Protein AF-A0A2S6N218-F1 (afdb_monomer_lite)

Sequence (103 aa):
MKPYLISGVALVLLAGAAHAQVIGPGGPGGPGAPAGPVAPAGPVAAVGAPPAAPKPPPGKAAHFILQDGDAMVDVKCADDETMKTCADITLQILDKIVALPKP

pLDDT: mean 72.27, std 18.16, range [40.03, 96.0]

Organism: NCBI:txid333368

Structure (mmCIF, N/CA/C/O backbone):
data_AF-A0A2S6N218-F1
#
_entry.id   AF-A0A2S6N218-F1
#
loop_
_atom_site.group_PDB
_atom_site.id
_atom_site.type_symbol
_atom_site.label_atom_id
_atom_site.label_alt_id
_atom_site.label_comp_id
_atom_site.label_asym_id
_atom_site.label_entity_id
_atom_site.label_seq_id
_atom_site.pdbx_PDB_ins_code
_atom_site.Cartn_x
_atom_site.Cartn_y
_atom_site.Cartn_z
_atom_site.occupancy
_atom_site.B_iso_or_equiv
_atom_site.auth_seq_id
_atom_site.auth_comp_id
_atom_site.auth_asym_id
_atom_site.auth_atom_id
_atom_site.pdbx_PDB_model_num
ATOM 1 N N . MET A 1 1 ? -27.418 21.683 -0.627 1.00 40.03 1 MET A N 1
ATOM 2 C CA . MET A 1 1 ? -27.723 21.444 -2.054 1.00 40.03 1 MET A CA 1
ATOM 3 C C . MET A 1 1 ? -26.798 20.325 -2.518 1.00 40.03 1 MET A C 1
ATOM 5 O O . MET A 1 1 ? -25.596 20.541 -2.522 1.00 40.03 1 MET A O 1
ATOM 9 N N . LYS A 1 2 ? -27.313 19.110 -2.750 1.00 55.00 2 LYS A N 1
ATOM 10 C CA . LYS A 1 2 ? -26.555 18.023 -3.400 1.00 55.00 2 LYS A CA 1
ATOM 11 C C . LYS A 1 2 ? -26.668 18.186 -4.918 1.00 55.00 2 LYS A C 1
ATOM 13 O O . LYS A 1 2 ? -27.671 18.730 -5.376 1.00 55.00 2 LYS A O 1
ATOM 18 N N . PRO A 1 3 ? -25.699 17.662 -5.674 1.00 57.94 3 PRO A N 1
ATOM 19 C CA . PRO A 1 3 ? -26.075 16.466 -6.422 1.00 57.94 3 PRO A CA 1
ATOM 20 C C . PRO A 1 3 ? -25.056 15.326 -6.336 1.00 57.94 3 PRO A C 1
ATOM 22 O O . PRO A 1 3 ? -23.848 15.504 -6.444 1.00 57.94 3 PRO A O 1
ATOM 25 N N . TYR A 1 4 ? -25.633 14.143 -6.148 1.00 62.19 4 TYR A N 1
ATOM 26 C CA . TYR A 1 4 ? -25.048 12.821 -6.286 1.00 62.19 4 TYR A CA 1
ATOM 27 C C . TYR A 1 4 ? -24.947 12.450 -7.776 1.00 62.19 4 TYR A C 1
ATOM 29 O O . TYR A 1 4 ? -25.929 12.605 -8.497 1.00 62.19 4 TYR A O 1
ATOM 37 N N . LEU A 1 5 ? -23.810 11.900 -8.204 1.00 59.69 5 LEU A N 1
ATOM 38 C CA . LEU A 1 5 ? -23.603 11.167 -9.466 1.00 59.69 5 LEU A CA 1
ATOM 39 C C . LEU A 1 5 ? -22.576 10.065 -9.134 1.00 59.69 5 LEU A C 1
ATOM 41 O O . LEU A 1 5 ? -21.406 10.370 -8.952 1.00 59.69 5 LEU A O 1
ATOM 45 N N . ILE A 1 6 ? -22.945 8.863 -8.684 1.00 66.69 6 ILE A N 1
ATOM 46 C CA . ILE A 1 6 ? -23.474 7.697 -9.420 1.00 66.69 6 ILE A CA 1
ATOM 47 C C . ILE A 1 6 ? -22.714 7.395 -10.723 1.00 66.69 6 ILE A C 1
ATOM 49 O O . ILE A 1 6 ? -23.070 7.889 -11.786 1.00 66.69 6 ILE A O 1
ATOM 53 N N . SER A 1 7 ? -21.695 6.541 -10.627 1.00 58.16 7 SER A N 1
ATOM 54 C CA . SER A 1 7 ? -21.180 5.664 -11.692 1.00 58.16 7 SER A CA 1
ATOM 55 C C . SER A 1 7 ? -20.211 4.702 -10.992 1.00 58.16 7 SER A C 1
ATOM 57 O O . SER A 1 7 ? -19.305 5.167 -10.316 1.00 58.16 7 SER A O 1
ATOM 59 N N . GLY A 1 8 ? -20.325 3.381 -10.946 1.00 60.66 8 GLY A N 1
ATOM 60 C CA . GLY A 1 8 ? -21.070 2.387 -11.703 1.00 60.66 8 GLY A CA 1
ATOM 61 C C . GLY A 1 8 ? -20.221 1.118 -11.563 1.00 60.66 8 GLY A C 1
ATOM 62 O O . GLY A 1 8 ? -19.186 1.004 -12.209 1.00 60.66 8 GLY A O 1
ATOM 63 N N . VAL A 1 9 ? -20.567 0.229 -10.627 1.00 62.41 9 VAL A N 1
ATOM 64 C CA . VAL A 1 9 ? -19.810 -1.005 -10.346 1.00 62.41 9 VAL A CA 1
ATOM 65 C C . VAL A 1 9 ? -20.167 -2.057 -11.393 1.00 62.41 9 VAL A C 1
ATOM 67 O O . VAL A 1 9 ? -21.335 -2.412 -11.523 1.00 62.41 9 VAL A O 1
ATOM 70 N N . ALA A 1 10 ? -19.170 -2.597 -12.092 1.00 61.22 10 ALA A N 1
ATOM 71 C CA . ALA A 1 10 ? -19.314 -3.811 -12.893 1.00 61.22 10 ALA A CA 1
ATOM 72 C C . ALA A 1 10 ? -18.253 -4.830 -12.455 1.00 61.22 10 ALA A C 1
ATOM 74 O O . ALA A 1 10 ? -17.143 -4.869 -12.981 1.00 61.22 10 ALA A O 1
ATOM 75 N N . LEU A 1 11 ? -18.596 -5.632 -11.444 1.00 62.06 11 LEU A N 1
ATOM 76 C CA . LEU A 1 11 ? -17.795 -6.767 -10.993 1.00 62.06 11 LEU A CA 1
ATOM 77 C C . LEU A 1 11 ? -18.254 -8.009 -11.771 1.00 62.06 11 LEU A C 1
ATOM 79 O O . LEU A 1 11 ? -19.332 -8.540 -11.512 1.00 62.06 11 LEU A O 1
ATOM 83 N N . VAL A 1 12 ? -17.469 -8.453 -12.754 1.00 69.81 12 VAL A N 1
ATOM 84 C CA . VAL A 1 12 ? -17.764 -9.684 -13.500 1.00 69.81 12 VAL A CA 1
ATOM 85 C C . VAL A 1 12 ? -17.126 -10.864 -12.765 1.00 69.81 12 VAL A C 1
ATOM 87 O O . VAL A 1 12 ? -15.915 -11.061 -12.806 1.00 69.81 12 VAL A O 1
ATOM 90 N N . LEU A 1 13 ? -17.961 -11.642 -12.077 1.00 66.81 13 LEU A N 1
ATOM 91 C CA . LEU A 1 13 ? -17.622 -12.945 -11.506 1.00 66.81 13 LEU A CA 1
ATOM 92 C C . LEU A 1 13 ? -17.754 -14.012 -12.600 1.00 66.81 13 LEU A C 1
ATOM 94 O O . LEU A 1 13 ? -18.859 -14.257 -13.079 1.00 66.81 13 LEU A O 1
ATOM 98 N N . LEU A 1 14 ? -16.657 -14.679 -12.971 1.00 66.75 14 LEU A N 1
ATOM 99 C CA . LEU A 1 14 ? -16.730 -15.929 -13.731 1.00 66.75 14 LEU A CA 1
ATOM 100 C C . LEU A 1 14 ? -16.537 -17.117 -12.789 1.00 66.75 14 LEU A C 1
ATOM 102 O O . LEU A 1 14 ? -15.447 -17.355 -12.273 1.00 66.75 14 LEU A O 1
ATOM 106 N N . ALA A 1 15 ? -17.626 -17.858 -12.592 1.00 61.91 15 ALA A N 1
ATOM 107 C CA . ALA A 1 15 ? -17.660 -19.134 -11.901 1.00 61.91 15 ALA A CA 1
ATOM 108 C C . ALA A 1 15 ? -17.677 -20.297 -12.908 1.00 61.91 15 ALA A C 1
ATOM 110 O O . ALA A 1 15 ? -18.476 -20.297 -13.836 1.00 61.91 15 ALA A O 1
ATOM 111 N N . GLY A 1 16 ? -16.819 -21.288 -12.648 1.00 59.28 16 GLY A N 1
ATOM 112 C CA . GLY A 1 16 ? -17.122 -22.724 -12.671 1.00 59.28 16 GLY A CA 1
ATOM 113 C C . GLY A 1 16 ? -17.542 -23.419 -13.973 1.00 59.28 16 GLY A C 1
ATOM 114 O O . GLY A 1 16 ? -18.607 -23.166 -14.519 1.00 59.28 16 GLY A O 1
ATOM 115 N N . ALA A 1 17 ? -16.808 -24.482 -14.318 1.00 57.38 17 ALA A N 1
ATOM 116 C CA . ALA A 1 17 ? -17.420 -25.724 -14.792 1.00 57.38 17 ALA A CA 1
ATOM 117 C C . ALA A 1 17 ? -16.543 -26.923 -14.399 1.00 57.38 17 ALA A C 1
ATOM 119 O O . ALA A 1 17 ? -15.452 -27.134 -14.927 1.00 57.38 17 ALA A O 1
ATOM 120 N N . ALA A 1 18 ? -17.039 -27.696 -13.434 1.00 58.22 18 ALA A N 1
ATOM 121 C CA . ALA A 1 18 ? -16.597 -29.053 -13.176 1.00 58.22 18 ALA A CA 1
ATOM 122 C C . ALA A 1 18 ? -17.125 -29.960 -14.296 1.00 58.22 18 ALA A C 1
ATOM 124 O O . ALA A 1 18 ? -18.310 -29.907 -14.620 1.00 58.22 18 ALA A O 1
ATOM 125 N N . HIS A 1 19 ? -16.276 -30.828 -14.842 1.00 48.97 19 HIS A N 1
ATOM 126 C CA . HIS A 1 19 ? -16.726 -31.922 -15.698 1.00 48.97 19 HIS A CA 1
ATOM 127 C C . HIS A 1 19 ? -16.277 -33.250 -15.101 1.00 48.97 19 HIS A C 1
ATOM 129 O O . HIS A 1 19 ? -15.115 -33.638 -15.186 1.00 48.97 19 HIS A O 1
ATOM 135 N N . ALA A 1 20 ? -17.238 -33.947 -14.497 1.00 51.31 20 ALA A N 1
ATOM 136 C CA . ALA A 1 20 ? -17.181 -35.387 -14.339 1.00 51.31 20 ALA A CA 1
ATOM 137 C C . ALA A 1 20 ? -17.436 -36.027 -15.711 1.00 51.31 20 ALA A C 1
ATOM 139 O O . ALA A 1 20 ? -18.386 -35.651 -16.394 1.00 51.31 20 ALA A O 1
ATOM 140 N N . GLN A 1 21 ? -16.614 -36.998 -16.106 1.00 53.38 21 GLN A N 1
ATOM 141 C CA . GLN A 1 21 ? -16.942 -37.905 -17.203 1.00 53.38 21 GLN A CA 1
ATOM 142 C C . GLN A 1 21 ? -16.910 -39.327 -16.651 1.00 53.38 21 GLN A C 1
ATOM 144 O O . GLN A 1 21 ? -15.856 -39.913 -16.415 1.00 53.38 21 GLN A O 1
ATOM 149 N N . VAL A 1 22 ? -18.112 -39.838 -16.397 1.00 52.72 22 VAL A N 1
ATOM 150 C CA . VAL A 1 22 ? -18.405 -41.260 -16.251 1.00 52.72 22 VAL A CA 1
ATOM 151 C C . VAL A 1 22 ? -18.337 -41.872 -17.647 1.00 52.72 22 VAL A C 1
ATOM 153 O O . VAL A 1 22 ? -19.157 -41.527 -18.493 1.00 52.72 22 VAL A O 1
ATOM 156 N N . ILE A 1 23 ? -17.407 -42.798 -17.885 1.00 52.94 23 ILE A N 1
ATOM 157 C CA . ILE A 1 23 ? -17.509 -43.772 -18.980 1.00 52.94 23 ILE A CA 1
ATOM 158 C C . ILE A 1 23 ? -17.131 -45.141 -18.412 1.00 52.94 23 ILE A C 1
ATOM 160 O O . ILE A 1 23 ? -16.014 -45.356 -17.950 1.00 52.94 23 ILE A O 1
ATOM 164 N N . GLY A 1 24 ? -18.134 -46.022 -18.379 1.00 48.88 24 GLY A N 1
ATOM 165 C CA . GLY A 1 24 ? -1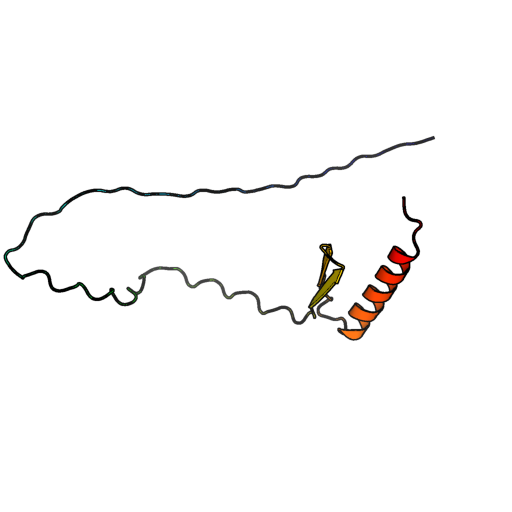8.052 -47.413 -17.947 1.00 48.88 24 GLY A CA 1
ATOM 166 C C . GLY A 1 24 ? -17.486 -48.357 -19.025 1.00 48.88 24 GLY A C 1
ATOM 167 O O . GLY A 1 24 ? -16.620 -47.958 -19.797 1.00 48.88 24 GLY A O 1
ATOM 168 N N . PRO A 1 25 ? -17.894 -49.637 -19.045 1.00 55.19 25 PRO A N 1
ATOM 169 C CA . PRO A 1 25 ? -16.970 -50.744 -18.821 1.00 55.19 25 PRO A CA 1
ATOM 170 C C . PRO A 1 25 ? -16.497 -51.463 -20.098 1.00 55.19 25 PRO A C 1
ATOM 172 O O . PRO A 1 25 ? -17.273 -51.684 -21.018 1.00 55.19 25 PRO A O 1
ATOM 175 N N . GLY A 1 26 ? -15.249 -51.946 -20.051 1.00 49.72 26 GLY A N 1
ATOM 176 C CA . GLY A 1 26 ? -14.845 -53.267 -20.559 1.00 49.72 26 GLY A CA 1
ATOM 177 C C . GLY A 1 26 ? -14.689 -53.459 -22.074 1.00 49.72 26 GLY A C 1
ATOM 178 O O . GLY A 1 26 ? -15.660 -53.709 -22.778 1.00 49.72 26 GLY A O 1
ATOM 179 N N . GLY A 1 27 ? -13.436 -53.485 -22.546 1.00 41.75 27 GLY A N 1
ATOM 180 C CA . GLY A 1 27 ? -13.036 -54.082 -23.832 1.00 41.75 27 GLY A CA 1
ATOM 181 C C . GLY A 1 27 ? -12.499 -55.521 -23.673 1.00 41.75 27 GLY A C 1
ATOM 182 O O . GLY A 1 27 ? -12.132 -55.901 -22.560 1.00 41.75 27 GLY A O 1
ATOM 183 N N . PRO A 1 28 ? -12.464 -56.335 -24.750 1.00 46.28 28 PRO A N 1
ATOM 184 C CA . PRO A 1 28 ? -12.464 -57.801 -24.699 1.00 46.28 28 PRO A CA 1
ATOM 185 C C . PRO A 1 28 ? -11.112 -58.409 -24.302 1.00 46.28 28 PRO A C 1
ATOM 187 O O . PRO A 1 28 ? -10.051 -57.909 -24.667 1.00 46.28 28 PRO A O 1
ATOM 190 N N . GLY A 1 29 ? -11.188 -59.514 -23.557 1.00 46.50 29 GLY A N 1
ATOM 191 C CA . GLY A 1 29 ? -10.065 -60.164 -22.890 1.00 46.50 29 GLY A CA 1
ATOM 192 C C . GLY A 1 29 ? -9.022 -60.819 -23.798 1.00 46.50 29 GLY A C 1
ATOM 193 O O . GLY A 1 29 ? -9.330 -61.384 -24.846 1.00 46.50 29 GLY A O 1
ATOM 194 N N . GLY A 1 30 ? -7.781 -60.800 -23.307 1.00 40.22 30 GLY A N 1
ATOM 195 C CA . GLY A 1 30 ? -6.694 -61.688 -23.716 1.00 40.22 30 GLY A CA 1
ATOM 196 C C . GLY A 1 30 ? -6.333 -62.661 -22.576 1.00 40.22 30 GLY A C 1
ATOM 197 O O . GLY A 1 30 ? -6.551 -62.322 -21.409 1.00 40.22 30 GLY A O 1
ATOM 198 N N . PRO A 1 31 ? -5.818 -63.874 -22.863 1.00 42.25 31 PRO A N 1
ATOM 199 C CA . PRO A 1 31 ? -5.665 -64.927 -21.861 1.00 42.25 31 PRO A CA 1
ATOM 200 C C . PRO A 1 31 ? -4.469 -64.696 -20.926 1.00 42.25 31 PRO A C 1
ATOM 202 O O . PRO A 1 31 ? -3.333 -64.605 -21.376 1.00 42.25 31 PRO A O 1
ATOM 205 N N . GLY A 1 32 ? -4.745 -64.716 -19.620 1.00 49.41 32 GLY A N 1
ATOM 206 C CA . GLY A 1 32 ? -3.867 -65.309 -18.608 1.00 49.41 32 GLY A CA 1
ATOM 207 C C . GLY A 1 32 ? -2.574 -64.571 -18.250 1.00 49.41 32 GLY A C 1
ATOM 208 O O . GLY A 1 32 ? -1.494 -64.977 -18.662 1.00 49.41 32 GLY A O 1
ATOM 209 N N . ALA A 1 33 ? -2.666 -63.613 -17.328 1.00 43.47 33 ALA A N 1
ATOM 210 C CA . ALA A 1 33 ? -1.606 -63.357 -16.352 1.00 43.47 33 ALA A CA 1
ATOM 211 C C . ALA A 1 33 ? -2.254 -62.925 -15.019 1.00 43.47 33 ALA A C 1
ATOM 213 O O . ALA A 1 33 ? -3.152 -62.081 -15.044 1.00 43.47 33 ALA A O 1
ATOM 214 N N . PRO A 1 34 ? -1.881 -63.510 -13.863 1.00 47.50 34 PRO A N 1
ATOM 215 C CA . PRO A 1 34 ? -2.441 -63.113 -12.575 1.00 47.50 34 PRO A CA 1
ATOM 216 C C . PRO A 1 34 ? -2.114 -61.644 -12.279 1.00 47.50 34 PRO A C 1
ATOM 218 O O . PRO A 1 34 ? -1.001 -61.181 -12.526 1.00 47.50 34 PRO A O 1
ATOM 221 N N . ALA A 1 35 ? -3.109 -60.924 -11.758 1.00 52.38 35 ALA A N 1
ATOM 222 C CA . ALA A 1 35 ? -3.027 -59.516 -11.397 1.00 52.38 35 ALA A CA 1
ATOM 223 C C . ALA A 1 35 ? -1.968 -59.291 -10.305 1.00 52.38 35 ALA A C 1
ATOM 225 O O . ALA A 1 35 ? -2.240 -59.422 -9.112 1.00 52.38 35 ALA A O 1
ATOM 226 N N . GLY A 1 36 ? -0.747 -58.956 -10.718 1.00 49.12 36 GLY A N 1
ATOM 227 C CA . GLY A 1 36 ? 0.210 -58.291 -9.842 1.00 49.12 36 GLY A CA 1
ATOM 228 C C . GLY A 1 36 ? -0.281 -56.872 -9.520 1.00 49.12 36 GLY A C 1
ATOM 229 O O . GLY A 1 36 ? -0.992 -56.283 -10.340 1.00 49.12 36 GLY A O 1
ATOM 230 N N . PRO A 1 37 ? 0.070 -56.297 -8.354 1.00 51.81 37 PRO A N 1
ATOM 231 C CA . PRO A 1 37 ? -0.235 -54.905 -8.052 1.00 51.81 37 PRO A CA 1
ATOM 232 C C . PRO A 1 37 ? 0.334 -54.019 -9.160 1.00 51.81 37 PRO A C 1
ATOM 234 O O . PRO A 1 37 ? 1.541 -54.016 -9.405 1.00 51.81 37 PRO A O 1
ATOM 237 N N . VAL A 1 38 ? -0.542 -53.304 -9.861 1.00 55.56 38 VAL A N 1
ATOM 238 C CA . VAL A 1 38 ? -0.142 -52.352 -10.895 1.00 55.56 38 VAL A CA 1
ATOM 239 C C . VAL A 1 38 ? 0.668 -51.265 -10.193 1.00 55.56 38 VAL A C 1
ATOM 241 O O . VAL A 1 38 ? 0.137 -50.538 -9.354 1.00 55.56 38 VAL A O 1
ATOM 244 N N . ALA A 1 39 ? 1.968 -51.191 -10.476 1.00 55.94 39 ALA A N 1
ATOM 245 C CA . ALA A 1 39 ? 2.792 -50.078 -10.023 1.00 55.94 39 ALA A CA 1
ATOM 246 C C . ALA A 1 39 ? 2.162 -48.764 -10.525 1.00 55.94 39 ALA A C 1
ATOM 248 O O . ALA A 1 39 ? 1.637 -48.751 -11.645 1.00 55.94 39 ALA A O 1
ATOM 249 N N . PRO A 1 40 ? 2.179 -47.664 -9.746 1.00 53.59 40 PRO A N 1
ATOM 250 C CA . PRO A 1 40 ? 1.679 -46.390 -10.238 1.00 53.59 40 PRO A CA 1
ATOM 251 C C . PRO A 1 40 ? 2.424 -46.045 -11.527 1.00 53.59 40 PRO A C 1
ATOM 253 O O . PRO A 1 40 ? 3.655 -46.003 -11.555 1.00 53.59 40 PRO A O 1
ATOM 256 N N . ALA A 1 41 ? 1.656 -45.873 -12.604 1.00 54.66 41 ALA A N 1
ATOM 257 C CA . ALA A 1 41 ? 2.174 -45.474 -13.897 1.00 54.66 41 ALA A CA 1
ATOM 258 C C . ALA A 1 41 ? 3.022 -44.211 -13.703 1.00 54.66 41 ALA A C 1
ATOM 260 O O . ALA A 1 41 ? 2.539 -43.201 -13.187 1.00 54.66 41 ALA A O 1
ATOM 261 N N . GLY A 1 42 ? 4.300 -44.291 -14.080 1.00 53.19 42 GLY A N 1
ATOM 262 C CA . GLY A 1 42 ? 5.160 -43.117 -14.169 1.00 53.19 42 GLY A CA 1
ATOM 263 C C . GLY A 1 42 ? 4.524 -42.058 -15.077 1.00 53.19 42 GLY A C 1
ATOM 264 O O . GLY A 1 42 ? 3.621 -42.381 -15.854 1.00 53.19 42 GLY A O 1
ATOM 265 N N . PRO A 1 43 ? 4.956 -40.792 -14.985 1.00 55.09 43 PRO A N 1
ATOM 266 C CA . PRO A 1 43 ? 4.323 -39.700 -15.709 1.00 55.09 43 PRO A CA 1
ATOM 267 C C . PRO A 1 43 ? 4.329 -39.997 -17.212 1.00 55.09 43 PRO A C 1
ATOM 269 O O . PRO A 1 43 ? 5.372 -39.974 -17.864 1.00 55.09 43 PRO A O 1
ATOM 272 N N . VAL A 1 44 ? 3.150 -40.300 -17.758 1.00 56.47 44 VAL A N 1
ATOM 273 C CA . VAL A 1 44 ? 2.944 -40.375 -19.201 1.00 56.47 44 VAL A CA 1
ATOM 274 C C . VAL A 1 44 ? 3.138 -38.963 -19.736 1.00 56.47 44 VAL A C 1
ATOM 276 O O . VAL A 1 44 ? 2.404 -38.040 -19.385 1.00 56.47 44 VAL A O 1
ATOM 279 N N . ALA A 1 45 ? 4.192 -38.765 -20.524 1.00 54.56 45 ALA A N 1
ATOM 280 C CA . ALA A 1 45 ? 4.433 -37.496 -21.185 1.00 54.56 45 ALA A CA 1
ATOM 281 C C . ALA A 1 45 ? 3.250 -37.225 -22.125 1.00 54.56 45 ALA A C 1
ATOM 283 O O . ALA A 1 45 ? 3.074 -37.918 -23.127 1.00 54.56 45 ALA A O 1
ATOM 284 N N . ALA A 1 46 ? 2.409 -36.251 -21.775 1.00 59.88 46 ALA A N 1
ATOM 285 C CA . ALA A 1 46 ? 1.325 -35.804 -22.633 1.00 59.88 46 ALA A CA 1
ATOM 286 C C . ALA A 1 46 ? 1.930 -35.233 -23.924 1.00 59.88 46 ALA A C 1
ATOM 288 O O . ALA A 1 46 ? 2.477 -34.129 -23.941 1.00 59.88 46 ALA A O 1
ATOM 289 N N . VAL A 1 47 ? 1.864 -36.009 -25.005 1.00 58.91 47 VAL A N 1
ATOM 290 C CA . VAL A 1 47 ? 2.247 -35.561 -26.343 1.00 58.91 47 VAL A CA 1
ATOM 291 C C . VAL A 1 47 ? 1.207 -34.535 -26.791 1.00 58.91 47 VAL A C 1
ATOM 293 O O . VAL A 1 47 ? 0.070 -34.895 -27.081 1.00 58.91 47 VAL A O 1
ATOM 296 N N . GLY A 1 48 ? 1.590 -33.255 -26.828 1.00 60.91 48 GLY A N 1
ATOM 297 C CA . GLY A 1 48 ? 0.833 -32.218 -27.539 1.00 60.91 48 GLY A CA 1
ATOM 298 C C . GLY A 1 48 ? 0.314 -31.029 -26.728 1.00 60.91 48 GLY A C 1
ATOM 299 O O . GLY A 1 48 ? -0.432 -30.231 -27.289 1.00 60.91 48 GLY A O 1
ATOM 300 N N . ALA A 1 49 ? 0.693 -30.846 -25.458 1.00 67.88 49 ALA A N 1
ATOM 301 C CA . ALA A 1 49 ? 0.439 -29.556 -24.813 1.00 67.88 49 ALA A CA 1
ATOM 302 C C . ALA A 1 49 ? 1.286 -28.472 -25.515 1.00 67.88 49 ALA A C 1
ATOM 304 O O . ALA A 1 49 ? 2.507 -28.645 -25.604 1.00 67.88 49 ALA A O 1
ATOM 305 N N . PRO A 1 50 ? 0.692 -27.371 -26.026 1.00 72.00 50 PRO A N 1
ATOM 306 C CA . PRO A 1 50 ? 1.486 -26.240 -26.489 1.00 72.00 50 PRO A CA 1
ATOM 307 C C . PRO A 1 50 ? 2.385 -25.783 -25.333 1.00 72.00 50 PRO A C 1
ATOM 309 O O . PRO A 1 50 ? 1.954 -25.860 -24.176 1.00 72.00 50 PRO A O 1
ATOM 312 N N . PRO A 1 51 ? 3.630 -25.344 -25.604 1.00 76.25 51 PRO A N 1
ATOM 313 C CA . PRO A 1 51 ? 4.508 -24.874 -24.545 1.00 76.25 51 PRO A CA 1
ATOM 314 C C . PRO A 1 51 ? 3.758 -23.806 -23.755 1.00 76.25 51 PRO A C 1
ATOM 316 O O . PRO A 1 51 ? 3.260 -22.837 -24.332 1.00 76.25 51 PRO A O 1
ATOM 319 N N . ALA A 1 52 ? 3.622 -24.025 -22.445 1.00 77.94 52 ALA A N 1
ATOM 320 C CA . ALA A 1 52 ? 3.044 -23.027 -21.565 1.00 77.94 52 ALA A CA 1
ATOM 321 C C . ALA A 1 52 ? 3.796 -21.717 -21.814 1.00 77.94 52 ALA A C 1
ATOM 323 O O . ALA A 1 52 ? 5.030 -21.700 -21.769 1.00 77.94 52 ALA A O 1
ATOM 324 N N . ALA A 1 53 ? 3.061 -20.647 -22.134 1.00 81.56 53 ALA A N 1
ATOM 325 C CA . ALA A 1 53 ? 3.667 -19.336 -22.300 1.00 81.56 53 ALA A CA 1
ATOM 326 C C . ALA A 1 53 ? 4.533 -19.045 -21.059 1.00 81.56 53 ALA A C 1
ATOM 328 O O . ALA A 1 53 ? 4.096 -19.361 -19.942 1.00 81.56 53 ALA A O 1
ATOM 329 N N . PRO A 1 54 ? 5.752 -18.496 -21.222 1.00 81.12 54 PRO A N 1
ATOM 330 C CA . PRO A 1 54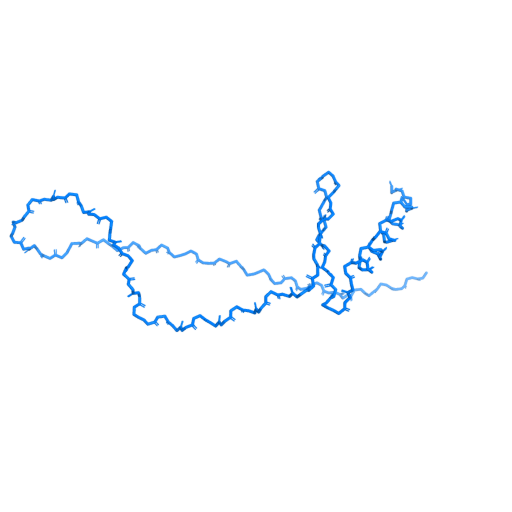 ? 6.594 -18.163 -20.086 1.00 81.12 54 PRO A CA 1
ATOM 331 C C . PRO A 1 54 ? 5.786 -17.330 -19.092 1.00 81.12 54 PRO A C 1
ATOM 333 O O . PRO A 1 54 ? 5.172 -16.332 -19.477 1.00 81.12 54 PRO A O 1
ATOM 336 N N . LYS A 1 55 ? 5.751 -17.749 -17.820 1.00 79.06 55 LYS A N 1
ATOM 337 C CA . LYS A 1 55 ? 5.172 -16.902 -16.774 1.00 79.06 55 LYS A CA 1
ATOM 338 C C . LYS A 1 55 ? 5.909 -15.558 -16.809 1.00 79.06 55 LYS A C 1
ATOM 340 O O . LYS A 1 55 ? 7.133 -15.571 -16.977 1.00 79.06 55 LYS A O 1
ATOM 345 N N . PRO A 1 56 ? 5.202 -14.424 -16.652 1.00 70.25 56 PRO A N 1
ATOM 346 C CA . PRO A 1 56 ? 5.861 -13.139 -16.496 1.00 70.25 56 PRO A CA 1
ATOM 347 C C . PRO A 1 56 ? 6.941 -13.262 -15.415 1.00 70.25 56 PRO A C 1
ATOM 349 O O . PRO A 1 56 ? 6.692 -13.928 -14.400 1.00 70.25 56 PRO A O 1
ATOM 352 N N . PRO A 1 57 ? 8.131 -12.671 -15.616 1.00 70.31 57 PRO A N 1
ATOM 353 C CA . PRO A 1 57 ? 9.120 -12.585 -14.556 1.00 70.31 57 PRO A CA 1
ATOM 354 C C . PRO A 1 57 ? 8.454 -12.031 -13.290 1.00 70.31 57 PRO A C 1
ATOM 356 O O . PRO A 1 57 ? 7.602 -11.143 -13.409 1.00 70.31 57 PRO A O 1
ATOM 359 N N . PRO A 1 58 ? 8.805 -12.528 -12.092 1.00 69.50 58 PRO A N 1
ATOM 360 C CA . PRO A 1 58 ? 8.364 -11.895 -10.859 1.00 69.50 58 PRO A CA 1
ATOM 361 C C . PRO A 1 58 ? 8.690 -10.400 -10.929 1.00 69.50 58 PRO A C 1
ATOM 363 O O . PRO A 1 58 ? 9.811 -10.035 -11.297 1.00 69.50 58 PRO A O 1
ATOM 366 N N . GLY A 1 59 ? 7.704 -9.550 -10.626 1.00 66.88 59 GLY A N 1
ATOM 367 C CA . GLY A 1 59 ? 7.938 -8.113 -10.492 1.00 66.88 59 GLY A CA 1
ATOM 368 C C . GLY A 1 59 ? 9.049 -7.871 -9.472 1.00 66.88 59 GLY A C 1
ATOM 369 O O . GLY A 1 59 ? 9.187 -8.635 -8.514 1.00 66.88 59 GLY A O 1
ATOM 370 N N . LYS A 1 60 ? 9.875 -6.849 -9.705 1.00 71.56 60 LYS A N 1
ATOM 371 C CA . LYS A 1 60 ? 10.947 -6.485 -8.763 1.00 71.56 60 LYS A CA 1
ATOM 372 C C . LYS A 1 60 ? 10.417 -5.638 -7.610 1.00 71.56 60 LYS A C 1
ATOM 374 O O . LYS A 1 60 ? 11.119 -5.479 -6.613 1.00 71.56 60 LYS A O 1
ATOM 379 N N . ALA A 1 61 ? 9.199 -5.125 -7.759 1.00 80.12 61 ALA A N 1
ATOM 380 C CA . ALA A 1 61 ? 8.411 -4.493 -6.726 1.00 80.12 61 ALA A CA 1
ATOM 381 C C . ALA A 1 61 ? 8.485 -5.275 -5.412 1.00 80.12 61 ALA A C 1
ATOM 383 O O . ALA A 1 61 ? 8.215 -6.475 -5.361 1.00 80.12 61 ALA A O 1
ATOM 384 N N . ALA A 1 62 ? 8.836 -4.576 -4.336 1.00 82.75 62 ALA A N 1
ATOM 385 C CA . ALA A 1 62 ? 8.671 -5.110 -2.997 1.00 82.75 62 ALA A CA 1
ATOM 386 C C . ALA A 1 62 ? 7.174 -5.243 -2.677 1.00 82.75 62 ALA A C 1
ATOM 388 O O . ALA A 1 62 ? 6.353 -4.439 -3.118 1.00 82.75 62 ALA A O 1
ATOM 389 N N . HIS A 1 63 ? 6.833 -6.259 -1.895 1.00 89.81 63 HIS A N 1
ATOM 390 C CA . HIS A 1 63 ? 5.490 -6.474 -1.379 1.00 89.81 63 HIS A CA 1
ATOM 391 C C . HIS A 1 63 ? 5.580 -6.761 0.113 1.00 89.81 63 HIS A C 1
ATOM 393 O O . HIS A 1 63 ? 6.462 -7.511 0.542 1.00 89.81 63 HIS A O 1
ATOM 399 N N . PHE A 1 64 ? 4.679 -6.187 0.899 1.00 91.62 64 PHE A N 1
ATOM 400 C CA . PHE A 1 64 ? 4.569 -6.491 2.320 1.00 91.62 64 PHE A CA 1
ATOM 401 C C . PHE A 1 64 ? 3.111 -6.522 2.756 1.00 91.62 64 PHE A C 1
ATOM 403 O O . PHE A 1 64 ? 2.254 -5.847 2.192 1.00 91.62 64 PHE A O 1
ATOM 410 N N . ILE A 1 65 ? 2.840 -7.337 3.771 1.00 93.38 65 ILE A N 1
ATOM 411 C CA . ILE A 1 65 ? 1.504 -7.511 4.325 1.00 93.38 65 ILE A CA 1
ATOM 412 C C . ILE A 1 65 ? 1.447 -6.786 5.662 1.00 93.38 65 ILE A C 1
ATOM 414 O O . ILE A 1 65 ? 2.282 -7.013 6.538 1.00 93.38 65 ILE A O 1
ATOM 418 N N . LEU A 1 66 ? 0.446 -5.930 5.810 1.00 92.56 66 LEU A N 1
ATOM 419 C CA . LEU A 1 66 ? 0.072 -5.327 7.078 1.00 92.56 66 LEU A CA 1
ATOM 420 C C . LEU A 1 66 ? -1.066 -6.144 7.674 1.00 92.56 66 LEU A C 1
ATOM 422 O O . LEU A 1 66 ? -2.059 -6.399 6.992 1.00 92.56 66 LEU A O 1
ATOM 426 N N . GLN A 1 67 ? -0.927 -6.545 8.933 1.00 93.94 67 GLN A N 1
ATOM 427 C CA . GLN A 1 67 ? -1.932 -7.333 9.633 1.00 93.94 67 GLN A CA 1
ATOM 428 C C . GLN A 1 67 ? -2.264 -6.686 10.978 1.00 93.94 67 GLN A C 1
ATOM 430 O O . GLN A 1 67 ? -1.360 -6.401 11.762 1.00 93.94 67 GLN A O 1
ATOM 435 N N . ASP A 1 68 ? -3.555 -6.473 11.231 1.00 90.69 68 ASP A N 1
ATOM 436 C CA . ASP A 1 68 ? -4.093 -5.989 12.506 1.00 90.69 68 ASP A CA 1
ATOM 437 C C . ASP A 1 68 ? -5.326 -6.821 12.880 1.00 90.69 68 ASP A C 1
ATOM 439 O O . ASP A 1 68 ? -6.402 -6.672 12.298 1.00 90.69 68 ASP A O 1
ATOM 443 N N . GLY A 1 69 ? -5.148 -7.768 13.804 1.00 93.06 69 GLY A N 1
ATOM 444 C CA . GLY A 1 69 ? -6.156 -8.786 14.103 1.00 93.06 69 GLY A CA 1
ATOM 445 C C . GLY A 1 69 ? -6.566 -9.561 12.845 1.00 93.06 69 GLY A C 1
ATOM 446 O O . GLY A 1 69 ? -5.741 -10.227 12.216 1.00 93.06 69 GLY A O 1
ATOM 447 N N . ASP A 1 70 ? -7.841 -9.440 12.478 1.00 93.00 70 ASP A N 1
ATOM 448 C CA . ASP A 1 70 ? -8.426 -10.071 11.288 1.00 93.00 70 ASP A CA 1
ATOM 449 C C . ASP A 1 70 ? -8.290 -9.216 10.013 1.00 93.00 70 ASP A C 1
ATOM 451 O O . ASP A 1 70 ? -8.598 -9.682 8.913 1.00 93.00 70 ASP A O 1
ATOM 455 N N . ALA A 1 71 ? -7.843 -7.961 10.130 1.00 90.88 71 ALA A N 1
ATOM 456 C CA . ALA A 1 71 ? -7.621 -7.089 8.985 1.00 90.88 71 ALA A CA 1
ATOM 457 C C . ALA A 1 71 ? -6.260 -7.385 8.347 1.00 90.88 71 ALA A C 1
ATOM 459 O O . ALA A 1 71 ? -5.235 -7.438 9.027 1.00 90.88 71 ALA A O 1
ATOM 460 N N . M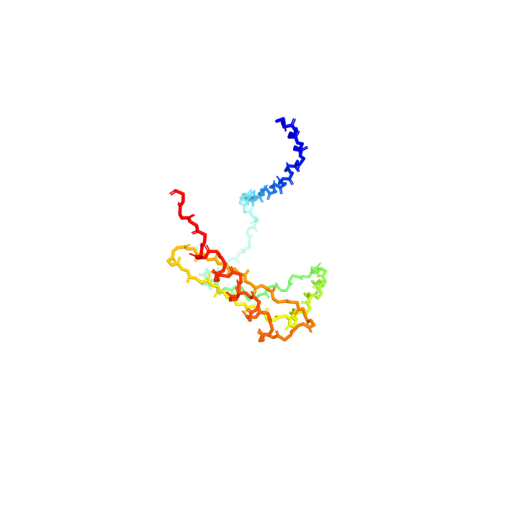ET A 1 72 ? -6.249 -7.540 7.022 1.00 94.31 72 MET A N 1
ATOM 461 C CA . MET A 1 72 ? -5.037 -7.783 6.246 1.00 94.31 72 MET A CA 1
ATOM 462 C C . MET A 1 72 ? -5.012 -6.891 5.006 1.00 94.31 72 MET A C 1
ATOM 464 O O . MET A 1 72 ? -5.980 -6.850 4.244 1.00 94.31 72 MET A O 1
ATOM 468 N N . VAL A 1 73 ? -3.899 -6.191 4.797 1.00 93.25 73 VAL A N 1
ATOM 469 C CA . VAL A 1 73 ? -3.670 -5.319 3.639 1.00 93.25 73 VAL A CA 1
ATOM 470 C C . VAL A 1 73 ? -2.372 -5.737 2.960 1.00 93.25 73 VAL A C 1
ATOM 472 O O . VAL A 1 73 ? -1.308 -5.687 3.572 1.00 93.25 73 VAL A O 1
ATOM 475 N N . ASP A 1 74 ? -2.462 -6.147 1.695 1.00 93.25 74 ASP A N 1
ATOM 476 C CA . ASP A 1 74 ? -1.298 -6.366 0.830 1.00 93.25 74 ASP A CA 1
ATOM 477 C C . ASP A 1 74 ? -0.890 -5.030 0.207 1.00 93.25 74 ASP A C 1
ATOM 479 O O . ASP A 1 74 ? -1.690 -4.369 -0.466 1.00 93.25 74 ASP A O 1
ATOM 483 N N . VAL A 1 75 ? 0.349 -4.625 0.462 1.00 93.38 75 VAL A N 1
ATOM 484 C CA . VAL A 1 75 ? 0.938 -3.415 -0.092 1.00 93.38 75 VAL A CA 1
ATOM 485 C C . VAL A 1 75 ? 1.979 -3.813 -1.121 1.00 93.38 75 VAL A C 1
ATOM 487 O O . VAL A 1 75 ? 3.034 -4.360 -0.797 1.00 93.38 75 VAL A O 1
ATOM 490 N N . LYS A 1 76 ? 1.678 -3.483 -2.375 1.00 92.38 76 LYS A N 1
ATOM 491 C CA . LYS A 1 76 ? 2.577 -3.627 -3.513 1.00 92.38 76 LYS A CA 1
ATOM 492 C C . LYS A 1 76 ? 3.252 -2.294 -3.811 1.00 92.38 76 LYS A C 1
ATOM 494 O O . LYS A 1 76 ? 2.573 -1.316 -4.119 1.00 92.38 76 LYS A O 1
ATOM 499 N N . CYS A 1 77 ? 4.577 -2.280 -3.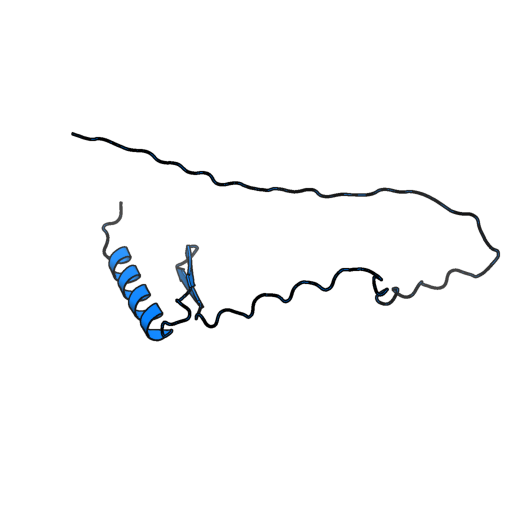776 1.00 91.25 77 CYS A N 1
ATOM 500 C CA . CYS A 1 77 ? 5.364 -1.125 -4.186 1.00 91.25 77 CYS A CA 1
ATOM 501 C C . CYS A 1 77 ? 5.441 -1.022 -5.712 1.00 91.25 77 CYS A C 1
ATOM 503 O O . CYS A 1 77 ? 5.256 -2.011 -6.426 1.00 91.25 77 CYS A O 1
ATOM 505 N N . ALA A 1 78 ? 5.728 0.171 -6.226 1.00 91.69 78 ALA A N 1
ATOM 506 C CA . ALA A 1 78 ? 6.086 0.315 -7.630 1.00 91.69 78 ALA A CA 1
ATOM 507 C C . ALA A 1 78 ? 7.454 -0.345 -7.906 1.00 91.69 78 ALA A C 1
ATOM 509 O O . ALA A 1 78 ? 8.290 -0.453 -7.007 1.00 91.69 78 ALA A O 1
ATOM 510 N 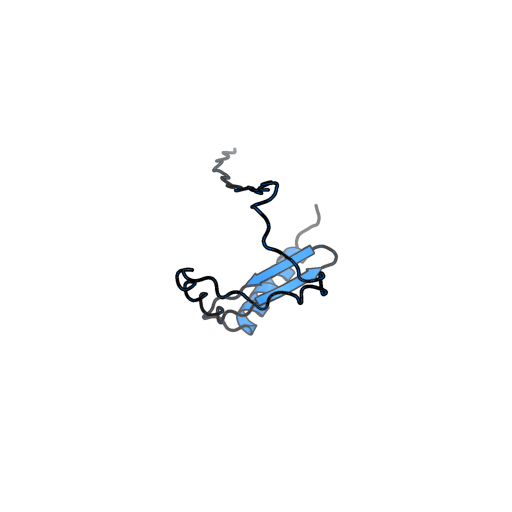N . ASP A 1 79 ? 7.685 -0.805 -9.140 1.00 87.81 79 ASP A N 1
ATOM 511 C CA . ASP A 1 79 ? 8.947 -1.463 -9.525 1.00 87.81 79 ASP A CA 1
ATOM 512 C C . ASP A 1 79 ? 10.156 -0.503 -9.493 1.00 87.81 79 ASP A C 1
ATOM 514 O O . ASP A 1 79 ? 11.299 -0.950 -9.377 1.00 87.81 79 ASP A O 1
ATOM 518 N N . ASP A 1 80 ? 9.914 0.802 -9.614 1.00 89.69 80 ASP A N 1
ATOM 519 C CA . ASP A 1 80 ? 10.905 1.881 -9.641 1.00 89.69 80 ASP A CA 1
ATOM 520 C C . ASP A 1 80 ? 11.093 2.590 -8.289 1.00 89.69 80 ASP A C 1
ATOM 522 O O . ASP A 1 80 ? 12.033 3.372 -8.125 1.00 89.69 80 ASP A O 1
ATOM 526 N N . GLU A 1 81 ? 10.254 2.288 -7.297 1.00 88.75 81 GLU A N 1
ATOM 527 C CA . GLU A 1 81 ? 10.392 2.834 -5.950 1.00 88.75 81 GLU A CA 1
ATOM 528 C C . GLU A 1 81 ? 11.248 1.944 -5.049 1.00 88.75 81 GLU A C 1
ATOM 530 O O . GLU A 1 81 ? 11.239 0.713 -5.117 1.00 88.75 81 GLU A O 1
ATOM 535 N N . THR A 1 82 ? 11.976 2.573 -4.124 1.00 90.19 82 THR A N 1
ATOM 536 C CA . THR A 1 82 ? 12.669 1.808 -3.085 1.00 90.19 82 THR A CA 1
ATOM 537 C C . THR A 1 82 ? 11.657 1.250 -2.085 1.00 90.19 82 THR A C 1
ATOM 539 O O . THR A 1 82 ? 10.690 1.923 -1.722 1.00 90.19 82 THR A O 1
ATOM 542 N N . MET A 1 83 ? 11.922 0.049 -1.558 1.00 89.31 83 MET A N 1
ATOM 543 C CA . MET A 1 83 ? 11.103 -0.551 -0.495 1.00 89.31 83 MET A CA 1
ATOM 544 C C . MET A 1 83 ? 10.922 0.404 0.693 1.00 89.31 83 MET A C 1
ATOM 546 O O . MET A 1 83 ? 9.840 0.472 1.267 1.00 89.31 83 MET A O 1
ATOM 550 N N . LYS A 1 84 ? 11.967 1.171 1.033 1.00 91.50 84 LYS A N 1
ATOM 551 C CA . LYS A 1 84 ? 11.920 2.155 2.115 1.00 91.50 84 LYS A CA 1
ATOM 552 C C . LYS A 1 84 ? 10.917 3.270 1.825 1.00 91.50 84 LYS A C 1
ATOM 554 O O . LYS A 1 84 ? 10.072 3.537 2.665 1.00 91.50 84 LYS A O 1
ATOM 559 N N . THR A 1 85 ? 10.980 3.882 0.644 1.00 94.25 85 THR A N 1
ATOM 560 C CA . THR A 1 85 ? 10.053 4.953 0.244 1.00 94.25 85 THR A CA 1
ATOM 561 C C . THR A 1 85 ? 8.602 4.480 0.317 1.00 94.25 85 THR A C 1
ATOM 563 O O . THR A 1 85 ? 7.768 5.128 0.944 1.00 94.25 85 THR A O 1
ATOM 566 N N . CYS A 1 86 ? 8.323 3.311 -0.257 1.00 94.19 86 CYS A N 1
ATOM 567 C CA . CYS A 1 86 ? 7.000 2.698 -0.249 1.00 94.19 86 CYS A CA 1
ATOM 568 C C . CYS A 1 86 ? 6.501 2.389 1.179 1.00 94.19 86 CYS A C 1
ATOM 570 O O . CYS A 1 86 ? 5.349 2.678 1.519 1.00 94.19 86 CYS A O 1
ATOM 572 N N . ALA A 1 87 ? 7.373 1.863 2.046 1.00 93.31 87 ALA A N 1
ATOM 573 C CA . ALA A 1 87 ? 7.056 1.621 3.452 1.00 93.31 87 ALA A CA 1
ATOM 574 C C . ALA A 1 87 ? 6.786 2.928 4.219 1.00 93.31 87 ALA A C 1
ATOM 576 O O . ALA A 1 87 ? 5.779 3.022 4.918 1.00 93.31 87 ALA A O 1
ATOM 577 N N . ASP A 1 88 ? 7.622 3.953 4.040 1.00 95.06 88 ASP A N 1
ATOM 578 C CA . ASP A 1 88 ? 7.477 5.253 4.704 1.00 95.06 88 ASP A CA 1
ATOM 579 C C . ASP A 1 88 ? 6.156 5.941 4.311 1.00 95.06 88 ASP A C 1
ATOM 581 O O . ASP A 1 88 ? 5.455 6.484 5.167 1.00 95.06 88 ASP A O 1
ATOM 585 N N . ILE A 1 89 ? 5.775 5.888 3.029 1.00 95.00 89 ILE A N 1
ATOM 586 C CA . ILE A 1 89 ? 4.479 6.402 2.552 1.00 95.00 89 ILE A CA 1
ATOM 587 C C . ILE A 1 89 ? 3.329 5.628 3.197 1.00 95.00 89 ILE A C 1
ATOM 589 O O . ILE A 1 89 ? 2.347 6.218 3.649 1.00 95.00 89 ILE A O 1
ATOM 593 N N . THR A 1 90 ? 3.451 4.306 3.261 1.00 95.06 90 THR A N 1
ATOM 594 C CA . THR A 1 90 ? 2.413 3.455 3.842 1.00 95.06 90 THR A CA 1
ATOM 595 C C . THR A 1 90 ? 2.203 3.760 5.322 1.00 95.06 90 THR A C 1
ATOM 597 O O . THR A 1 90 ? 1.061 3.910 5.752 1.00 95.06 90 THR A O 1
ATOM 600 N N . LEU A 1 91 ? 3.283 3.938 6.087 1.00 93.56 91 LEU A N 1
ATOM 601 C CA . LEU A 1 91 ? 3.204 4.346 7.491 1.00 93.56 91 LEU A CA 1
ATOM 602 C C . LEU A 1 91 ? 2.492 5.697 7.646 1.00 93.56 91 LEU A C 1
ATOM 604 O O . LEU A 1 91 ? 1.586 5.810 8.464 1.00 93.56 91 LEU A O 1
ATOM 608 N N . GLN A 1 92 ? 2.788 6.681 6.791 1.00 96.00 92 GLN A N 1
ATOM 609 C CA . GLN A 1 92 ? 2.085 7.972 6.818 1.00 96.00 92 GLN A CA 1
ATOM 610 C C . GLN A 1 92 ? 0.579 7.844 6.550 1.00 96.00 92 GLN A C 1
ATOM 612 O O . GLN A 1 92 ? -0.215 8.629 7.072 1.00 96.00 92 GLN A O 1
ATOM 617 N N . ILE A 1 93 ? 0.166 6.900 5.702 1.00 94.88 93 ILE A N 1
ATOM 618 C CA . ILE A 1 93 ? -1.254 6.636 5.443 1.00 94.88 93 ILE A CA 1
ATOM 619 C C . ILE A 1 93 ? -1.899 6.004 6.677 1.00 94.88 93 ILE A C 1
ATOM 621 O O . ILE A 1 93 ? -2.968 6.454 7.092 1.00 94.88 93 ILE A O 1
ATOM 625 N N . LEU A 1 94 ? -1.246 5.011 7.286 1.00 93.38 94 LEU A N 1
ATOM 626 C CA . LEU A 1 94 ? -1.730 4.370 8.510 1.00 93.38 94 LEU A CA 1
ATOM 627 C C . LEU A 1 94 ? -1.890 5.385 9.643 1.00 93.38 94 LEU A C 1
ATOM 629 O O . LEU A 1 94 ? -2.958 5.439 10.250 1.00 93.38 94 LEU A O 1
ATOM 633 N N . ASP A 1 95 ? -0.897 6.251 9.849 1.00 94.38 95 ASP A N 1
ATOM 634 C CA . ASP A 1 95 ? -0.933 7.320 10.853 1.00 94.38 95 ASP A CA 1
ATOM 635 C C . ASP A 1 95 ? -2.142 8.249 10.660 1.00 94.38 95 ASP A C 1
ATOM 637 O O . ASP A 1 95 ? -2.798 8.664 11.619 1.00 94.38 95 ASP A O 1
ATOM 641 N N . LYS A 1 96 ? -2.494 8.551 9.405 1.00 94.94 96 LYS A N 1
ATOM 642 C CA . LYS A 1 96 ? -3.678 9.363 9.093 1.00 94.94 96 LYS A CA 1
ATOM 643 C C . LYS A 1 96 ? -4.975 8.623 9.378 1.00 94.94 96 LYS A C 1
ATOM 645 O O . LYS A 1 96 ? -5.909 9.247 9.868 1.00 94.94 96 LYS A O 1
ATOM 650 N N . ILE A 1 97 ? -5.039 7.327 9.080 1.00 92.50 97 ILE A N 1
ATOM 651 C CA . ILE A 1 97 ? -6.226 6.499 9.328 1.00 92.50 97 ILE A CA 1
ATOM 652 C C . ILE A 1 97 ? -6.486 6.384 10.830 1.00 92.50 97 ILE A C 1
ATOM 654 O O . ILE A 1 97 ? -7.620 6.585 11.263 1.00 92.50 97 ILE A O 1
ATOM 658 N N . VAL A 1 98 ? -5.453 6.118 11.634 1.00 91.44 98 VAL A N 1
ATOM 659 C CA . VAL A 1 98 ? -5.611 5.979 13.093 1.00 91.44 98 VAL A CA 1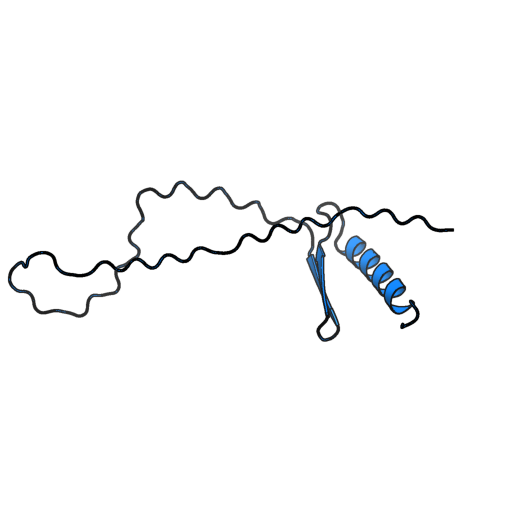
ATOM 660 C C . VAL A 1 98 ? -5.976 7.297 13.778 1.00 91.44 98 VAL A C 1
ATOM 662 O O . VAL A 1 98 ? -6.580 7.278 14.849 1.00 91.44 98 VAL A O 1
ATOM 665 N N . ALA A 1 99 ? -5.646 8.434 13.161 1.00 94.12 99 ALA A N 1
ATOM 666 C CA . ALA A 1 99 ? -6.020 9.761 13.640 1.00 94.12 99 ALA A CA 1
ATOM 667 C C . ALA A 1 99 ? -7.470 10.158 13.301 1.00 94.12 99 ALA A C 1
ATOM 669 O O . ALA A 1 99 ? -7.956 11.170 13.815 1.00 94.12 99 ALA A O 1
ATOM 670 N N . LEU A 1 100 ? -8.175 9.403 12.448 1.00 91.62 100 LEU A N 1
ATOM 671 C CA . LEU A 1 100 ? -9.582 9.674 12.157 1.00 91.62 100 LEU A CA 1
ATOM 672 C C . LEU A 1 100 ? -10.455 9.364 13.387 1.00 91.62 100 LEU A C 1
ATOM 674 O O . LEU A 1 100 ? -10.235 8.359 14.069 1.00 91.62 100 LEU A O 1
ATOM 678 N N . PRO A 1 101 ? -11.475 10.194 13.679 1.00 90.06 101 PRO A N 1
ATOM 679 C CA . PRO A 1 101 ? -12.429 9.887 14.734 1.00 90.06 101 PRO A CA 1
ATOM 680 C C . PRO A 1 101 ? -13.163 8.583 14.411 1.00 90.06 101 PRO A C 1
ATOM 682 O O . PRO A 1 101 ? -13.563 8.347 13.268 1.00 90.06 101 PRO A O 1
ATOM 685 N N . LYS A 1 102 ? -13.344 7.736 15.429 1.00 86.25 102 LYS A N 1
ATOM 686 C CA . LYS A 1 102 ? -14.156 6.526 15.285 1.00 86.25 102 LYS A CA 1
ATOM 687 C C . LYS A 1 102 ? -15.629 6.919 15.064 1.00 86.25 102 LYS A C 1
ATOM 689 O O . LYS A 1 102 ? -16.075 7.875 15.703 1.00 86.25 102 LYS A O 1
ATOM 694 N N . PRO A 1 103 ? -16.342 6.229 14.157 1.00 72.12 103 PRO A N 1
ATOM 695 C CA . PRO A 1 103 ? -17.773 6.429 13.947 1.00 72.12 103 PRO A CA 1
ATOM 696 C C . PRO A 1 103 ? -18.607 6.033 15.170 1.00 72.12 103 PRO A C 1
ATOM 698 O O . PRO A 1 103 ? -18.132 5.198 15.976 1.00 72.12 103 PRO A O 1
#

Radius of gyration: 28.34 Å; chains: 1; bounding box: 40×87×43 Å

Secondary structure (DSSP, 8-state):
--------------------------PPP---------PPPP----TTPPPPPPPPPPPS--EEEEEETTEEEEEEPPTTS-HHHHHHHHHHHHHHHHTSPP-

Foldseek 3Di:
DDDDDDDDDDDDDDDDDDDDDDDDDDDDDDDDDPDDPDDPDDDDPPPDDDPDDPDPDPQCWDWDWDDDPPDIDIQTGDSPDDPVVSVVVVVVVVVVVVPDDDD